Protein AF-A0A9W8J2D0-F1 (afdb_monomer_lite)

Structure (mmCIF, N/CA/C/O backbone):
data_AF-A0A9W8J2D0-F1
#
_entry.id   AF-A0A9W8J2D0-F1
#
loop_
_atom_site.group_PDB
_atom_site.id
_atom_site.type_symbol
_atom_site.label_atom_id
_atom_site.label_alt_id
_atom_site.label_comp_id
_atom_site.label_asym_id
_atom_site.label_entity_id
_atom_site.label_seq_id
_atom_site.pdbx_PDB_ins_code
_atom_site.Cartn_x
_atom_site.Ca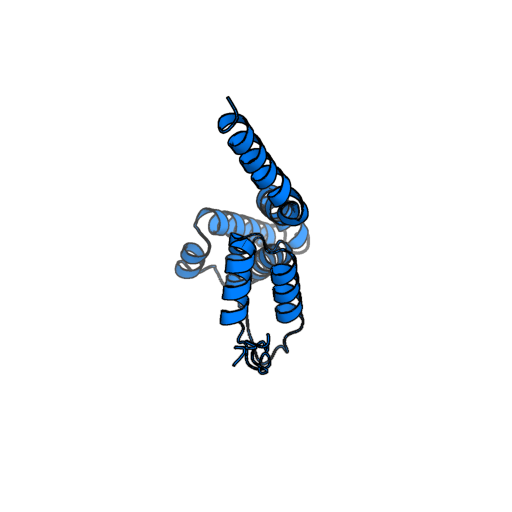rtn_y
_atom_site.Cartn_z
_atom_site.occupancy
_atom_site.B_iso_or_equiv
_atom_site.auth_seq_id
_atom_site.auth_comp_id
_atom_site.auth_asym_id
_atom_site.auth_atom_id
_atom_site.pdbx_PDB_model_num
ATOM 1 N N . MET A 1 1 ? 39.551 -13.201 -35.501 1.00 41.50 1 MET A N 1
ATOM 2 C CA . MET A 1 1 ? 39.475 -13.094 -34.030 1.00 41.50 1 MET A CA 1
ATOM 3 C C . MET A 1 1 ? 38.193 -12.332 -33.711 1.00 41.50 1 MET A C 1
ATOM 5 O O . MET A 1 1 ? 38.211 -11.116 -33.603 1.00 41.50 1 MET A O 1
ATOM 9 N N . ALA A 1 2 ? 37.057 -13.033 -33.763 1.00 45.03 2 ALA A N 1
ATOM 10 C CA . ALA A 1 2 ? 35.733 -12.438 -33.609 1.00 45.03 2 ALA A CA 1
ATOM 11 C C . ALA A 1 2 ? 35.355 -12.484 -32.129 1.00 45.03 2 ALA A C 1
ATOM 13 O O . ALA A 1 2 ? 35.305 -13.563 -31.543 1.00 45.03 2 ALA A O 1
ATOM 14 N N . LEU A 1 3 ? 35.126 -11.317 -31.532 1.00 49.41 3 LEU A N 1
ATOM 15 C CA . LEU A 1 3 ? 34.540 -11.195 -30.204 1.00 49.41 3 LEU A CA 1
ATOM 16 C C . LEU A 1 3 ? 33.066 -11.601 -30.300 1.00 49.41 3 LEU A C 1
ATOM 18 O O . LEU A 1 3 ? 32.180 -10.760 -30.425 1.00 49.41 3 LEU A O 1
ATOM 22 N N . THR A 1 4 ? 32.797 -12.903 -30.278 1.00 50.78 4 THR A N 1
ATOM 23 C CA . THR A 1 4 ? 31.467 -13.427 -29.974 1.00 50.78 4 THR A CA 1
ATOM 24 C C . THR A 1 4 ? 31.228 -13.202 -28.487 1.00 50.78 4 THR A C 1
ATOM 26 O O . THR A 1 4 ? 31.405 -14.107 -27.675 1.00 50.78 4 THR A O 1
ATOM 29 N N . TYR A 1 5 ? 30.865 -11.971 -28.124 1.00 52.72 5 TYR A N 1
ATOM 30 C CA . TYR A 1 5 ? 30.186 -11.678 -26.865 1.00 52.72 5 TYR A CA 1
ATOM 31 C C . TYR A 1 5 ? 28.814 -12.363 -26.946 1.00 52.72 5 TYR A C 1
ATOM 33 O O . TYR A 1 5 ? 27.790 -11.767 -27.281 1.00 52.72 5 TYR A O 1
ATOM 41 N N . LEU A 1 6 ? 28.819 -13.681 -26.760 1.00 46.78 6 LEU A N 1
ATOM 42 C CA . LEU A 1 6 ? 27.626 -14.468 -26.532 1.00 46.78 6 LEU A CA 1
ATOM 43 C C . LEU A 1 6 ? 27.011 -13.920 -25.250 1.00 46.78 6 LEU A C 1
ATOM 45 O O . LEU A 1 6 ? 27.570 -14.067 -24.171 1.00 46.78 6 LEU A O 1
ATOM 49 N N . ARG A 1 7 ? 25.945 -13.140 -25.426 1.00 53.19 7 ARG A N 1
ATOM 50 C CA . ARG A 1 7 ? 24.586 -13.310 -24.887 1.00 53.19 7 ARG A CA 1
ATOM 51 C C . ARG A 1 7 ? 24.358 -14.476 -23.898 1.00 53.19 7 ARG A C 1
ATOM 53 O O . ARG A 1 7 ? 23.325 -15.132 -23.960 1.00 53.19 7 ARG A O 1
ATOM 60 N N . GLU A 1 8 ? 25.273 -14.725 -22.979 1.00 45.38 8 GLU A N 1
ATOM 61 C CA . GLU A 1 8 ? 25.040 -15.543 -21.801 1.00 45.38 8 GLU A CA 1
ATOM 62 C C . GLU A 1 8 ? 24.775 -14.587 -20.654 1.00 45.38 8 GLU A C 1
ATOM 64 O O . GLU A 1 8 ? 25.653 -14.057 -19.977 1.00 45.38 8 GLU A O 1
ATOM 69 N N . ILE A 1 9 ? 23.488 -14.303 -20.528 1.00 54.50 9 ILE A N 1
ATOM 70 C CA . ILE A 1 9 ? 22.884 -13.814 -19.307 1.00 54.50 9 ILE A CA 1
ATOM 71 C C . ILE A 1 9 ? 23.392 -14.717 -18.155 1.00 54.50 9 ILE A C 1
ATOM 73 O O . ILE A 1 9 ? 23.279 -15.937 -18.288 1.00 54.50 9 ILE A O 1
ATOM 77 N N . PRO A 1 10 ? 23.974 -14.174 -17.067 1.00 50.66 10 PRO A N 1
ATOM 78 C CA . PRO A 1 10 ? 24.590 -14.980 -16.012 1.00 50.66 10 PRO A CA 1
ATOM 79 C C . PRO A 1 10 ? 23.643 -16.067 -15.461 1.00 50.66 10 PRO A C 1
ATOM 81 O O . PRO A 1 10 ? 22.481 -15.767 -15.183 1.00 50.66 10 PRO A O 1
ATOM 84 N N . PRO A 1 11 ? 24.111 -17.316 -15.261 1.00 50.59 11 PRO A N 1
ATOM 85 C CA . PRO A 1 11 ? 23.253 -18.485 -15.044 1.00 50.59 11 PRO A CA 1
ATOM 86 C C . PRO A 1 11 ? 22.743 -18.667 -13.602 1.00 50.59 11 PRO A C 1
ATOM 88 O O . PRO A 1 11 ? 22.319 -19.762 -13.250 1.00 50.59 11 PRO A O 1
ATOM 91 N N . HIS A 1 12 ? 22.736 -17.633 -12.758 1.00 50.06 12 HIS A N 1
ATOM 92 C CA . HIS A 1 12 ? 22.234 -17.751 -11.382 1.00 50.06 12 HIS A CA 1
ATOM 93 C C . HIS A 1 12 ? 21.240 -16.642 -11.032 1.00 50.06 12 HIS A C 1
ATOM 95 O O . HIS A 1 12 ? 21.552 -15.691 -10.323 1.00 50.06 12 HIS A O 1
ATOM 101 N N . TYR A 1 13 ? 20.011 -16.811 -11.523 1.00 52.44 13 TYR A N 1
ATOM 102 C CA . TYR A 1 13 ? 18.825 -16.070 -11.074 1.00 52.44 13 TYR A CA 1
ATOM 103 C C . TYR A 1 13 ? 18.225 -16.619 -9.771 1.00 52.44 13 TYR A C 1
ATOM 105 O O . TYR A 1 13 ? 17.349 -15.986 -9.187 1.00 52.44 13 TYR A O 1
ATOM 113 N N . ASP A 1 14 ? 18.698 -17.778 -9.309 1.00 52.88 14 ASP A N 1
ATOM 114 C CA . ASP A 1 14 ? 18.144 -18.497 -8.153 1.00 52.88 14 ASP A CA 1
ATOM 115 C C . ASP A 1 14 ? 18.426 -17.811 -6.807 1.00 52.88 14 ASP A C 1
ATOM 117 O O . ASP A 1 14 ? 17.871 -18.204 -5.784 1.00 52.88 14 ASP A O 1
ATOM 121 N N . SER A 1 15 ? 19.250 -16.761 -6.813 1.00 55.06 15 SER A N 1
ATOM 122 C CA . SER A 1 15 ? 19.655 -16.013 -5.620 1.00 55.06 15 SER A CA 1
ATOM 123 C C . SER A 1 15 ? 19.258 -14.538 -5.671 1.00 55.06 15 SER A C 1
ATOM 125 O O . SER A 1 15 ? 19.808 -13.757 -4.900 1.00 55.06 15 SER A O 1
ATOM 127 N N . ILE A 1 16 ? 18.355 -14.134 -6.576 1.00 63.25 16 ILE A N 1
ATOM 128 C CA . ILE A 1 16 ? 17.878 -12.747 -6.577 1.00 63.25 16 ILE A CA 1
ATOM 129 C C . ILE A 1 16 ? 16.942 -12.548 -5.383 1.00 63.25 16 ILE A C 1
ATOM 131 O O . ILE A 1 16 ? 15.853 -13.125 -5.337 1.00 63.25 16 ILE A O 1
ATOM 135 N N . HIS A 1 17 ? 17.375 -11.738 -4.418 1.00 70.75 17 HIS A N 1
ATOM 136 C CA . HIS A 1 17 ? 16.620 -11.435 -3.202 1.00 70.75 17 HIS A CA 1
ATOM 137 C C . HIS A 1 17 ? 15.488 -10.435 -3.500 1.00 70.75 17 HIS A C 1
ATOM 139 O O . HIS A 1 17 ? 15.544 -9.685 -4.475 1.00 70.75 17 HIS A O 1
ATOM 145 N N . LEU A 1 18 ? 14.469 -10.355 -2.637 1.00 74.12 18 LEU A N 1
ATOM 146 C CA . LEU A 1 18 ? 13.324 -9.437 -2.785 1.00 74.12 18 LEU A CA 1
ATOM 147 C C . LEU A 1 18 ? 13.726 -7.999 -3.126 1.00 74.12 18 LEU A C 1
ATOM 149 O O . LEU A 1 18 ? 13.123 -7.364 -3.981 1.00 74.12 18 LEU A O 1
ATOM 153 N N . ILE A 1 19 ? 14.769 -7.499 -2.461 1.00 78.00 19 ILE A N 1
ATOM 154 C CA . ILE A 1 19 ? 15.277 -6.133 -2.630 1.00 78.00 19 ILE A CA 1
ATOM 155 C C . ILE A 1 19 ? 15.730 -5.905 -4.076 1.00 78.00 19 ILE A C 1
ATOM 157 O O . ILE A 1 19 ? 15.457 -4.858 -4.657 1.00 78.00 19 ILE A O 1
ATOM 161 N N . GLU A 1 20 ? 16.383 -6.895 -4.676 1.00 83.56 20 GLU A N 1
ATOM 162 C CA . GLU A 1 20 ? 16.868 -6.815 -6.049 1.00 83.56 20 GLU A CA 1
ATOM 163 C C . GLU A 1 20 ? 15.705 -6.891 -7.043 1.00 83.56 20 GLU A C 1
ATOM 165 O O . GLU A 1 20 ? 15.679 -6.125 -8.006 1.00 83.56 20 GLU A O 1
ATOM 170 N N . TRP A 1 21 ? 14.692 -7.725 -6.781 1.00 85.88 21 TRP A N 1
ATOM 171 C CA . TRP A 1 21 ? 13.464 -7.737 -7.581 1.00 85.88 21 TRP A CA 1
ATOM 172 C C . TRP A 1 21 ? 12.680 -6.425 -7.487 1.00 85.88 21 TRP A C 1
ATOM 174 O O . TRP A 1 21 ? 12.183 -5.950 -8.509 1.00 85.88 21 TRP A O 1
ATOM 184 N N . ILE A 1 22 ? 12.631 -5.791 -6.311 1.00 84.81 22 ILE A N 1
ATOM 185 C CA . ILE A 1 22 ? 12.059 -4.449 -6.136 1.00 84.81 22 ILE A CA 1
ATOM 186 C C . ILE A 1 22 ? 12.853 -3.432 -6.963 1.00 84.81 22 ILE A C 1
ATOM 188 O O . ILE A 1 22 ? 12.259 -2.635 -7.688 1.00 84.81 22 ILE A O 1
ATOM 192 N N . SER A 1 23 ? 14.188 -3.464 -6.926 1.00 87.00 23 SER A N 1
ATOM 193 C CA . SER A 1 23 ? 15.024 -2.594 -7.765 1.00 87.00 23 SER A CA 1
ATOM 194 C C . SER A 1 23 ? 14.766 -2.807 -9.260 1.00 87.00 23 SER A C 1
ATOM 196 O O . SER A 1 23 ? 14.610 -1.830 -9.994 1.00 87.00 23 SER A O 1
ATOM 198 N N . ILE A 1 24 ? 14.666 -4.062 -9.711 1.00 87.19 24 ILE A N 1
ATOM 199 C CA . ILE A 1 24 ? 14.340 -4.407 -11.102 1.00 87.19 24 ILE A CA 1
ATOM 200 C C . ILE A 1 24 ? 12.960 -3.862 -11.474 1.00 87.19 24 ILE A C 1
ATOM 202 O O . ILE A 1 24 ? 12.817 -3.236 -12.523 1.00 87.19 24 ILE A O 1
ATOM 206 N N . LEU A 1 25 ? 11.956 -4.046 -10.615 1.00 87.00 25 LEU A N 1
ATOM 207 C CA . LEU A 1 25 ? 10.598 -3.565 -10.845 1.00 87.00 25 LEU A CA 1
ATOM 208 C C . LEU A 1 25 ? 10.537 -2.034 -10.916 1.00 87.00 25 LEU A C 1
ATOM 210 O O . LEU A 1 25 ? 9.882 -1.486 -11.806 1.00 87.00 25 LEU A O 1
ATOM 214 N N . ARG A 1 26 ? 11.254 -1.336 -10.031 1.00 85.81 26 ARG A N 1
ATOM 215 C CA . ARG A 1 26 ? 11.356 0.130 -10.035 1.00 85.81 26 ARG A CA 1
ATOM 216 C C . ARG A 1 26 ? 11.960 0.641 -11.336 1.00 85.81 26 ARG A C 1
ATOM 218 O O . ARG A 1 26 ? 11.396 1.532 -11.964 1.00 85.81 26 ARG A O 1
ATOM 225 N N . ILE A 1 27 ? 13.072 0.049 -11.775 1.00 87.06 27 ILE A N 1
ATOM 226 C CA . ILE A 1 27 ? 13.726 0.411 -13.039 1.00 87.06 27 ILE A CA 1
ATOM 227 C C . ILE A 1 27 ? 12.797 0.092 -14.217 1.00 87.06 27 ILE A C 1
ATOM 229 O O . ILE A 1 27 ? 12.576 0.948 -15.068 1.00 87.06 27 ILE A O 1
ATOM 233 N N . ALA A 1 28 ? 12.191 -1.094 -14.254 1.00 86.56 28 ALA A N 1
ATOM 234 C CA . ALA A 1 28 ? 11.266 -1.474 -15.318 1.00 86.56 28 ALA A CA 1
ATOM 235 C C . ALA A 1 28 ? 10.062 -0.523 -15.409 1.00 86.56 28 ALA A C 1
ATOM 237 O O . ALA A 1 28 ? 9.644 -0.180 -16.511 1.00 86.56 28 ALA A O 1
ATOM 238 N N . THR A 1 29 ? 9.548 -0.054 -14.271 1.00 84.44 29 THR A N 1
ATOM 239 C CA . THR A 1 29 ? 8.460 0.933 -14.214 1.00 84.44 29 THR A CA 1
ATOM 240 C C . THR A 1 29 ? 8.935 2.301 -14.708 1.00 84.44 29 THR A C 1
ATOM 242 O O . THR A 1 29 ? 8.290 2.892 -15.567 1.00 84.44 29 THR A O 1
ATOM 245 N N . MET A 1 30 ? 10.107 2.764 -14.262 1.00 79.44 30 MET A N 1
ATOM 246 C CA . MET A 1 30 ? 10.680 4.053 -14.668 1.00 79.44 30 MET A CA 1
ATOM 247 C C . MET A 1 30 ? 10.943 4.145 -16.179 1.00 79.44 30 MET A C 1
ATOM 249 O O . MET A 1 30 ? 10.729 5.195 -16.779 1.00 79.44 30 MET A O 1
ATOM 253 N N . TRP A 1 31 ? 11.400 3.053 -16.797 1.00 84.31 31 TRP A N 1
ATOM 254 C CA . TRP A 1 31 ? 11.715 3.003 -18.231 1.00 84.31 31 TRP A CA 1
ATOM 255 C C . TRP A 1 31 ? 10.575 2.448 -19.100 1.00 84.31 31 TRP A C 1
ATOM 257 O O . TRP A 1 31 ? 10.711 2.396 -20.320 1.00 84.31 31 TRP A O 1
ATOM 267 N N . GLY A 1 32 ? 9.456 2.022 -18.505 1.00 80.19 32 GLY A N 1
ATOM 268 C CA . GLY A 1 32 ? 8.313 1.465 -19.236 1.00 80.19 32 GLY A CA 1
ATOM 269 C C . GLY A 1 32 ? 8.538 0.064 -19.824 1.00 80.19 32 GLY A C 1
ATOM 270 O O . GLY A 1 32 ? 7.859 -0.322 -20.776 1.00 80.19 32 GLY A O 1
ATOM 271 N N . PHE A 1 33 ? 9.469 -0.727 -19.281 1.00 83.69 33 PHE A N 1
ATOM 272 C CA . PHE A 1 33 ? 9.736 -2.100 -19.726 1.00 83.69 33 PHE A CA 1
ATOM 273 C C . PHE A 1 33 ? 8.659 -3.075 -19.233 1.00 83.69 33 PHE A C 1
ATOM 275 O O . PHE A 1 33 ? 8.810 -3.741 -18.206 1.00 83.69 33 PHE A O 1
ATOM 282 N N . LYS A 1 34 ? 7.569 -3.181 -19.999 1.00 81.56 34 LYS A N 1
ATOM 283 C CA . LYS A 1 34 ? 6.378 -3.975 -19.650 1.00 81.56 34 LYS A CA 1
ATOM 284 C C . LYS A 1 34 ? 6.677 -5.460 -19.407 1.00 81.56 34 LYS A C 1
ATOM 286 O O . LYS A 1 34 ? 6.191 -6.013 -18.422 1.00 81.56 34 LYS A O 1
ATOM 291 N N . ASP A 1 35 ? 7.503 -6.086 -20.244 1.00 82.81 35 ASP A N 1
ATOM 292 C CA . ASP A 1 35 ? 7.820 -7.519 -20.124 1.00 82.81 35 ASP A CA 1
ATOM 293 C C . ASP A 1 35 ? 8.637 -7.824 -18.865 1.00 82.81 35 ASP A C 1
ATOM 295 O O . ASP A 1 35 ? 8.341 -8.770 -18.135 1.00 82.81 35 ASP A O 1
ATOM 299 N N . ILE A 1 36 ? 9.630 -6.979 -18.566 1.00 85.44 36 ILE A N 1
ATOM 300 C CA . ILE A 1 36 ? 10.469 -7.108 -17.366 1.00 85.44 36 ILE A CA 1
ATOM 301 C C . ILE A 1 36 ? 9.633 -6.845 -16.114 1.00 85.44 36 ILE A C 1
ATOM 303 O O . ILE A 1 36 ? 9.749 -7.574 -15.132 1.00 85.44 36 ILE A O 1
ATOM 307 N N . ARG A 1 37 ? 8.751 -5.841 -16.160 1.00 85.19 37 ARG A N 1
ATOM 308 C CA . ARG A 1 37 ? 7.813 -5.539 -15.077 1.00 85.19 37 ARG A CA 1
ATOM 309 C C . ARG A 1 37 ? 6.906 -6.730 -14.774 1.00 85.19 37 ARG A C 1
ATOM 311 O O . ARG A 1 37 ? 6.788 -7.118 -13.616 1.00 85.19 37 ARG A O 1
ATOM 318 N N . LYS A 1 38 ? 6.300 -7.328 -15.804 1.00 85.31 38 LYS A N 1
ATOM 319 C CA . LYS A 1 38 ? 5.446 -8.511 -15.652 1.00 85.31 38 LYS A CA 1
ATOM 320 C C . LYS A 1 38 ? 6.225 -9.690 -15.066 1.00 85.31 38 LYS A C 1
ATOM 322 O O . LYS A 1 38 ? 5.764 -10.293 -14.103 1.00 85.31 38 LYS A O 1
ATOM 327 N N . LEU A 1 39 ? 7.424 -9.955 -15.588 1.00 85.69 39 LEU A N 1
ATOM 328 C CA . LEU A 1 39 ? 8.300 -11.009 -15.076 1.00 85.69 39 LEU A CA 1
ATOM 329 C C . LEU A 1 39 ? 8.653 -10.792 -13.599 1.00 85.69 39 LEU A C 1
ATOM 331 O O . LEU A 1 39 ? 8.620 -11.739 -12.821 1.00 85.69 39 LEU A O 1
ATOM 335 N N . ALA A 1 40 ? 8.977 -9.560 -13.203 1.00 85.25 40 ALA A N 1
ATOM 336 C CA . ALA A 1 40 ? 9.325 -9.237 -11.824 1.00 85.25 40 ALA A CA 1
ATOM 337 C C . ALA A 1 40 ? 8.146 -9.484 -10.868 1.00 85.25 40 ALA A C 1
ATOM 339 O O . ALA A 1 40 ? 8.334 -10.112 -9.829 1.00 85.25 40 ALA A O 1
ATOM 340 N N . ILE A 1 41 ? 6.933 -9.056 -11.239 1.00 84.12 41 ILE A N 1
ATOM 341 C CA . ILE A 1 41 ? 5.716 -9.292 -10.444 1.00 84.12 41 ILE A CA 1
ATOM 342 C C . ILE A 1 41 ? 5.450 -10.795 -10.304 1.00 84.12 41 ILE A C 1
ATOM 344 O O . ILE A 1 41 ? 5.323 -11.284 -9.186 1.00 84.12 41 ILE A O 1
ATOM 348 N N . GLU A 1 42 ? 5.463 -11.546 -11.411 1.00 84.75 42 GLU A N 1
ATOM 349 C CA . GLU A 1 42 ? 5.242 -12.999 -11.389 1.00 84.75 42 GLU A CA 1
ATOM 350 C C . GLU A 1 42 ? 6.275 -13.727 -10.521 1.00 84.75 42 GLU A C 1
ATOM 352 O O . GLU A 1 42 ? 5.944 -14.675 -9.812 1.00 84.75 42 GLU A O 1
ATOM 357 N N . ARG A 1 43 ? 7.541 -13.303 -10.557 1.00 83.81 43 ARG A N 1
ATOM 358 C CA . ARG A 1 43 ? 8.602 -13.919 -9.750 1.00 83.81 43 ARG A CA 1
ATOM 359 C C . ARG A 1 43 ? 8.457 -13.609 -8.266 1.00 83.81 43 ARG A C 1
ATOM 361 O O . ARG A 1 43 ? 8.708 -14.501 -7.463 1.00 83.81 43 ARG A O 1
ATOM 368 N N . MET A 1 44 ? 8.037 -12.396 -7.916 1.00 79.69 44 MET A N 1
ATOM 369 C CA . MET A 1 44 ? 7.811 -12.002 -6.524 1.00 79.69 44 MET A CA 1
ATOM 370 C C . MET A 1 44 ? 6.567 -12.662 -5.925 1.00 79.69 44 MET A C 1
ATOM 372 O O . MET A 1 44 ? 6.618 -13.095 -4.781 1.00 79.69 44 MET A O 1
ATOM 376 N N . GLU A 1 45 ? 5.487 -12.818 -6.694 1.00 79.94 45 GLU A N 1
ATOM 377 C CA . GLU A 1 45 ? 4.267 -13.499 -6.228 1.00 79.94 45 GLU A CA 1
ATOM 378 C C . GLU A 1 45 ? 4.444 -15.016 -6.062 1.00 79.94 45 GLU A C 1
ATOM 380 O O . GLU A 1 45 ? 3.790 -15.622 -5.218 1.00 79.94 45 GLU A O 1
ATOM 385 N N . ASN A 1 46 ? 5.330 -15.640 -6.846 1.00 78.69 46 ASN A N 1
ATOM 386 C CA . ASN A 1 46 ? 5.607 -17.080 -6.779 1.00 78.69 46 ASN A CA 1
ATOM 387 C C . ASN A 1 46 ? 6.793 -17.441 -5.863 1.00 78.69 46 ASN A C 1
ATOM 389 O O . ASN A 1 46 ? 7.223 -18.598 -5.843 1.00 78.69 46 ASN A O 1
ATOM 393 N N . MET A 1 47 ? 7.371 -16.472 -5.149 1.00 72.38 47 MET A N 1
ATOM 394 C CA . MET A 1 47 ? 8.518 -16.725 -4.282 1.00 72.38 47 MET A CA 1
ATOM 395 C C . MET A 1 47 ? 8.063 -17.438 -2.992 1.00 72.38 47 MET A C 1
ATOM 397 O O . MET A 1 47 ? 7.049 -17.050 -2.420 1.00 72.38 47 MET A O 1
ATOM 401 N N . PRO A 1 48 ? 8.773 -18.477 -2.508 1.00 66.06 48 PRO A N 1
ATOM 402 C CA . PRO A 1 48 ? 8.364 -19.198 -1.304 1.00 66.06 48 PRO A CA 1
ATOM 403 C C . PRO A 1 48 ? 8.334 -18.287 -0.067 1.00 66.06 48 PRO A C 1
ATOM 405 O O . PRO A 1 48 ? 9.309 -17.576 0.193 1.00 66.06 48 PRO A O 1
ATOM 408 N N . ASP A 1 49 ? 7.275 -18.403 0.743 1.00 57.03 49 ASP A N 1
ATOM 409 C CA . ASP A 1 49 ? 6.981 -17.592 1.946 1.00 57.03 49 ASP A CA 1
ATOM 410 C C . ASP A 1 49 ? 8.115 -17.529 2.999 1.00 57.03 49 ASP A C 1
ATOM 412 O O . ASP A 1 49 ? 8.071 -16.725 3.928 1.00 57.03 49 ASP A O 1
ATOM 416 N N . GLY A 1 50 ? 9.144 -18.375 2.882 1.00 51.38 50 GLY A N 1
ATOM 417 C CA . GLY A 1 50 ? 10.289 -18.433 3.795 1.00 51.38 50 GLY A CA 1
ATOM 41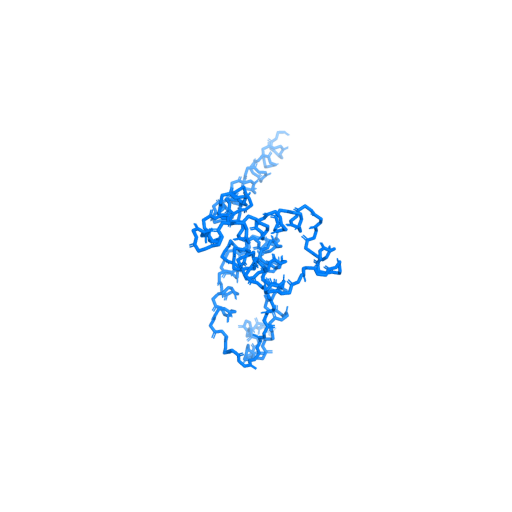8 C C . GLY A 1 50 ? 11.528 -17.643 3.362 1.00 51.38 50 GLY A C 1
ATOM 419 O O . GLY A 1 50 ? 12.441 -17.488 4.169 1.00 51.38 50 GLY A O 1
ATOM 420 N N . CYS A 1 51 ? 11.597 -17.157 2.118 1.00 52.22 51 CYS A N 1
ATOM 421 C CA . CYS A 1 51 ? 12.802 -16.497 1.601 1.00 52.22 51 CYS A CA 1
ATOM 422 C C . CYS A 1 51 ? 12.695 -14.973 1.558 1.00 52.22 51 CYS A C 1
ATOM 424 O O . CYS A 1 51 ? 13.729 -14.314 1.534 1.00 52.22 51 CYS A O 1
ATOM 426 N N . CYS A 1 52 ? 11.485 -14.409 1.546 1.00 56.59 52 CYS A N 1
ATOM 427 C CA . CYS A 1 52 ? 11.257 -12.982 1.335 1.00 56.59 52 CYS A CA 1
ATOM 428 C C . CYS A 1 52 ? 9.944 -12.545 2.002 1.00 56.59 52 CYS A C 1
ATOM 430 O O . CYS A 1 52 ? 8.863 -12.836 1.506 1.00 56.59 52 CYS A O 1
ATOM 432 N N . TYR A 1 53 ? 10.036 -11.840 3.132 1.00 66.88 53 TYR A N 1
ATOM 433 C CA . TYR A 1 53 ? 8.877 -11.298 3.844 1.00 66.88 53 TYR A CA 1
ATOM 434 C C . TYR A 1 53 ? 8.738 -9.800 3.545 1.00 66.88 53 TYR A C 1
ATOM 436 O O . TYR A 1 53 ? 9.562 -9.007 3.999 1.00 66.88 53 TYR A O 1
ATOM 444 N N . MET A 1 54 ? 7.709 -9.416 2.783 1.00 76.00 54 MET A N 1
ATOM 445 C CA . MET A 1 54 ? 7.267 -8.018 2.683 1.00 76.00 54 MET A CA 1
ATOM 446 C C . MET A 1 54 ? 6.277 -7.720 3.803 1.00 76.00 54 MET A C 1
ATOM 448 O O . MET A 1 54 ? 5.276 -8.420 3.963 1.00 76.00 54 MET A O 1
ATOM 452 N N . THR A 1 55 ? 6.526 -6.654 4.561 1.00 84.06 55 THR A N 1
ATOM 453 C CA . THR A 1 55 ? 5.548 -6.165 5.534 1.00 84.06 55 THR A CA 1
ATOM 454 C C . THR A 1 55 ? 4.366 -5.504 4.820 1.00 84.06 55 THR A C 1
ATOM 456 O O . THR A 1 55 ? 4.463 -5.074 3.669 1.00 84.06 55 THR A O 1
ATOM 459 N N . SER A 1 56 ? 3.234 -5.342 5.515 1.00 86.38 56 SER A N 1
ATOM 460 C CA . SER A 1 56 ? 2.082 -4.581 4.999 1.00 86.38 56 SER A CA 1
ATOM 461 C C . SER A 1 56 ? 2.453 -3.157 4.562 1.00 86.38 56 SER A C 1
ATOM 463 O O . SER A 1 56 ? 1.841 -2.615 3.645 1.00 86.38 56 SER A O 1
ATOM 465 N N . LEU A 1 57 ? 3.457 -2.558 5.216 1.00 86.69 57 LEU A N 1
ATOM 466 C CA . LEU A 1 57 ? 3.978 -1.240 4.870 1.00 86.69 57 LEU A CA 1
ATOM 467 C C . LEU A 1 57 ? 4.793 -1.281 3.573 1.00 86.69 57 LEU A C 1
ATOM 469 O O . LEU A 1 57 ? 4.602 -0.417 2.723 1.00 86.69 57 LEU A O 1
ATOM 473 N N . ASP A 1 58 ? 5.623 -2.306 3.383 1.00 86.62 58 ASP A N 1
ATOM 474 C CA . ASP A 1 58 ? 6.408 -2.471 2.154 1.00 86.62 58 ASP A CA 1
ATOM 475 C C . ASP A 1 58 ? 5.495 -2.680 0.941 1.00 86.62 58 ASP A C 1
ATOM 477 O O . ASP A 1 58 ? 5.723 -2.093 -0.113 1.00 86.62 58 ASP A O 1
ATOM 481 N N . TYR A 1 59 ? 4.412 -3.453 1.093 1.00 86.81 59 TYR A N 1
ATOM 482 C CA . TYR A 1 59 ? 3.396 -3.606 0.044 1.00 86.81 59 TYR A CA 1
ATOM 483 C C . TYR A 1 59 ? 2.723 -2.284 -0.320 1.00 86.81 59 TYR A C 1
ATOM 485 O O . TYR A 1 59 ? 2.497 -2.016 -1.500 1.00 86.81 59 TYR A O 1
ATOM 493 N N . LEU A 1 60 ? 2.424 -1.445 0.676 1.00 88.31 60 LEU A N 1
ATOM 494 C CA . LEU A 1 60 ? 1.838 -0.129 0.444 1.00 88.31 60 LEU A CA 1
ATOM 495 C C . LEU A 1 60 ? 2.817 0.786 -0.307 1.00 88.31 60 LEU A C 1
ATOM 497 O O . LEU A 1 60 ? 2.455 1.355 -1.336 1.00 88.31 60 LEU A O 1
ATOM 501 N N . ILE A 1 61 ? 4.051 0.902 0.193 1.00 88.31 61 ILE A N 1
ATOM 502 C CA . ILE A 1 61 ? 5.078 1.789 -0.365 1.00 88.31 61 ILE A CA 1
ATOM 503 C C . ILE A 1 61 ? 5.449 1.332 -1.776 1.00 88.31 61 ILE A C 1
ATOM 505 O O . ILE A 1 61 ? 5.280 2.088 -2.731 1.00 88.31 61 ILE A O 1
ATOM 509 N N . HIS A 1 62 ? 5.872 0.079 -1.946 1.00 87.00 62 HIS A N 1
ATOM 510 C CA . HIS A 1 62 ? 6.298 -0.420 -3.252 1.00 87.00 62 HIS A CA 1
ATOM 511 C C . HIS A 1 62 ? 5.135 -0.580 -4.228 1.00 87.00 62 HIS A C 1
ATOM 513 O O . HIS A 1 62 ? 5.324 -0.376 -5.425 1.00 87.00 62 HIS A O 1
ATOM 519 N N . GLY A 1 63 ? 3.925 -0.875 -3.746 1.00 85.00 63 GLY A N 1
ATOM 520 C CA . GLY A 1 63 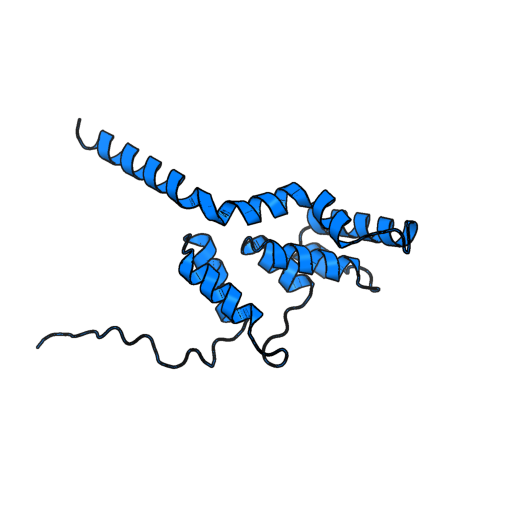? 2.721 -0.862 -4.573 1.00 85.00 63 GLY A CA 1
ATOM 521 C C . GLY A 1 63 ? 2.436 0.521 -5.161 1.00 85.00 63 GLY A C 1
ATOM 522 O O . GLY A 1 63 ? 2.107 0.62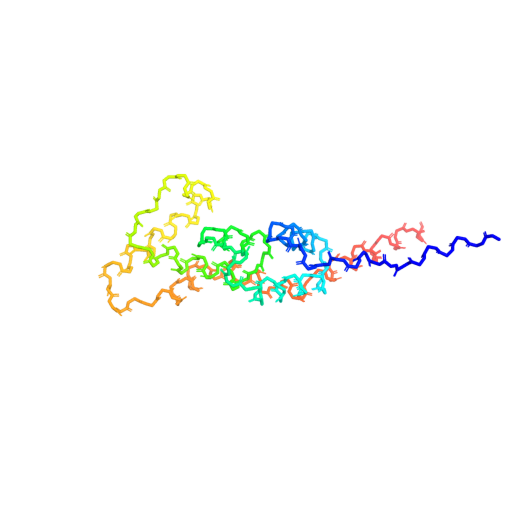0 -6.342 1.00 85.00 63 GLY A O 1
ATOM 523 N N . GLY A 1 64 ? 2.625 1.583 -4.373 1.00 84.88 64 GLY A N 1
ATOM 524 C CA . GLY A 1 64 ? 2.508 2.965 -4.839 1.00 84.88 64 GLY A CA 1
ATOM 525 C C . GLY A 1 64 ? 3.648 3.373 -5.777 1.00 84.88 64 GLY A C 1
ATOM 526 O O . GLY A 1 64 ? 3.404 3.882 -6.867 1.00 84.88 64 GLY A O 1
ATOM 527 N N . GLU A 1 65 ? 4.898 3.102 -5.398 1.00 85.25 65 GLU A N 1
ATOM 528 C CA . GLU A 1 65 ? 6.082 3.466 -6.191 1.00 85.25 65 GLU A CA 1
ATOM 529 C C . GLU A 1 65 ? 6.145 2.741 -7.542 1.00 85.25 65 GLU A C 1
ATOM 531 O O . GLU A 1 65 ? 6.479 3.342 -8.560 1.00 85.25 65 GLU A O 1
ATOM 536 N N . CYS A 1 66 ? 5.825 1.445 -7.560 1.00 83.50 66 CYS A N 1
ATOM 537 C CA . CYS A 1 66 ? 5.888 0.605 -8.759 1.00 83.50 66 CYS A CA 1
ATOM 538 C C . CYS A 1 66 ? 4.548 0.532 -9.513 1.00 83.50 66 CYS A C 1
ATOM 540 O O . CYS A 1 66 ? 4.406 -0.253 -10.462 1.00 83.50 66 CYS A O 1
ATOM 542 N N . GLN A 1 67 ? 3.552 1.311 -9.071 1.00 83.69 67 GLN A N 1
ATOM 543 C CA . GLN A 1 67 ? 2.204 1.354 -9.645 1.00 83.69 67 GLN A CA 1
ATOM 544 C C . GLN A 1 67 ? 1.568 -0.046 -9.752 1.00 83.69 67 GLN A C 1
ATOM 546 O O . GLN A 1 67 ? 0.903 -0.392 -10.730 1.00 83.69 67 GLN A O 1
ATOM 551 N N . VAL A 1 68 ? 1.807 -0.905 -8.756 1.00 86.75 68 VAL A N 1
ATOM 552 C CA . VAL A 1 68 ? 1.223 -2.251 -8.687 1.00 86.75 68 VAL A CA 1
ATOM 553 C C . VAL A 1 68 ? -0.052 -2.179 -7.857 1.00 86.75 68 VAL A C 1
ATOM 555 O O . VAL A 1 68 ? -0.028 -2.236 -6.627 1.00 86.75 68 VAL A O 1
ATOM 558 N N . ARG A 1 69 ? -1.183 -2.057 -8.560 1.00 88.06 69 ARG A N 1
ATOM 559 C CA . ARG A 1 69 ? -2.523 -1.880 -7.979 1.00 88.06 69 ARG A CA 1
ATOM 560 C C . ARG A 1 69 ? -2.833 -2.878 -6.859 1.00 88.06 69 ARG A C 1
ATOM 562 O O . ARG A 1 69 ? -3.287 -2.474 -5.790 1.00 88.06 69 ARG A O 1
ATOM 569 N N . GLU A 1 70 ? -2.597 -4.167 -7.099 1.00 87.44 70 GLU A N 1
ATOM 570 C CA . GLU A 1 70 ? -2.939 -5.218 -6.133 1.00 87.44 70 GLU A CA 1
ATOM 571 C C . GLU A 1 70 ? -2.076 -5.151 -4.871 1.00 87.44 70 GLU A C 1
ATOM 573 O O . GLU A 1 70 ? -2.588 -5.366 -3.776 1.00 87.44 70 GLU A O 1
ATOM 578 N N . TRP A 1 71 ? -0.805 -4.759 -4.989 1.00 89.75 71 TRP A N 1
ATOM 579 C CA . TRP A 1 71 ? 0.082 -4.583 -3.839 1.00 89.75 71 TRP A CA 1
ATOM 580 C C . TRP A 1 71 ? -0.310 -3.378 -3.001 1.00 89.75 71 TRP A C 1
ATOM 582 O O . TRP A 1 71 ? -0.431 -3.496 -1.784 1.00 89.75 71 TRP A O 1
ATOM 592 N N . PHE A 1 72 ? -0.588 -2.246 -3.652 1.00 89.50 72 PHE A N 1
ATOM 593 C CA . PHE A 1 72 ? -1.050 -1.046 -2.962 1.00 89.50 72 PHE A CA 1
ATOM 594 C C . PHE A 1 72 ? -2.341 -1.337 -2.189 1.00 89.50 72 PHE A C 1
ATOM 596 O O . PHE A 1 72 ? -2.434 -1.092 -0.986 1.00 89.50 72 PHE A O 1
ATOM 603 N N . LYS A 1 73 ? -3.313 -1.970 -2.859 1.00 91.31 73 LYS A N 1
ATOM 604 C CA . LYS A 1 73 ? -4.572 -2.398 -2.246 1.00 91.31 73 LYS A CA 1
ATOM 605 C C . LYS A 1 73 ? -4.344 -3.373 -1.090 1.00 91.31 73 LYS A C 1
ATOM 607 O O . LYS A 1 73 ? -4.965 -3.211 -0.039 1.00 91.31 73 LYS A O 1
ATOM 612 N N . HIS A 1 74 ? -3.476 -4.368 -1.267 1.00 90.69 74 HIS A N 1
ATOM 613 C CA . HIS A 1 74 ? -3.144 -5.338 -0.225 1.00 90.69 74 HIS A CA 1
ATOM 614 C C . HIS A 1 74 ? -2.542 -4.649 1.005 1.00 90.69 74 HIS A C 1
ATOM 616 O O . HIS A 1 74 ? -3.018 -4.873 2.117 1.00 90.69 74 HIS A O 1
ATOM 622 N N . GLY A 1 75 ? -1.575 -3.749 0.805 1.00 90.81 75 GLY A N 1
ATOM 623 C CA . GLY A 1 75 ? -0.962 -2.954 1.866 1.00 90.81 75 GLY A CA 1
ATOM 624 C C . GLY A 1 75 ? -1.983 -2.107 2.627 1.00 90.81 75 GLY A C 1
ATOM 625 O O . GLY A 1 75 ? -2.036 -2.171 3.855 1.00 90.81 75 GLY A O 1
ATOM 626 N N . CYS A 1 76 ? -2.865 -1.387 1.920 1.00 91.25 76 CYS A N 1
ATOM 627 C CA . CYS A 1 76 ? -3.941 -0.612 2.546 1.00 91.25 76 CYS A CA 1
ATOM 628 C C . CYS A 1 76 ? -4.860 -1.487 3.408 1.00 91.25 76 CYS A C 1
ATOM 630 O O . CYS A 1 76 ? -5.137 -1.146 4.558 1.00 91.25 76 CYS A O 1
ATOM 632 N N . VAL A 1 77 ? -5.343 -2.609 2.860 1.00 93.12 77 VAL A N 1
ATOM 633 C CA . VAL A 1 77 ? -6.253 -3.522 3.568 1.00 93.12 77 VAL A CA 1
ATOM 634 C C . VAL A 1 77 ? -5.575 -4.087 4.811 1.00 93.12 77 VAL A C 1
ATOM 636 O O . VAL A 1 77 ? -6.141 -3.993 5.898 1.00 93.12 77 VAL A O 1
ATOM 639 N N . ALA A 1 78 ? -4.350 -4.595 4.672 1.00 91.38 78 ALA A N 1
ATOM 640 C CA . ALA A 1 78 ? -3.605 -5.174 5.778 1.00 91.38 78 ALA A CA 1
ATOM 641 C C . ALA A 1 78 ? -3.338 -4.138 6.883 1.00 91.38 78 ALA A C 1
ATOM 643 O O . ALA A 1 78 ? -3.570 -4.424 8.055 1.00 91.38 78 ALA A O 1
ATOM 644 N N . ILE A 1 79 ? -2.950 -2.906 6.526 1.00 91.00 79 ILE A N 1
ATOM 645 C CA . ILE A 1 79 ? -2.739 -1.825 7.501 1.00 91.00 79 ILE A CA 1
ATOM 646 C C . ILE A 1 79 ? -4.037 -1.432 8.192 1.00 91.00 79 ILE A C 1
ATOM 648 O O . ILE A 1 79 ? -4.011 -1.176 9.390 1.00 91.00 79 ILE A O 1
ATOM 652 N N . ILE A 1 80 ? -5.173 -1.375 7.494 1.00 91.00 80 ILE A N 1
ATOM 653 C CA . ILE A 1 80 ? -6.458 -1.101 8.149 1.00 91.00 80 ILE A CA 1
ATOM 654 C C . ILE A 1 80 ? -6.813 -2.238 9.101 1.00 91.00 80 ILE A C 1
ATOM 656 O O . ILE A 1 80 ? -7.358 -1.973 10.168 1.00 91.00 80 ILE A O 1
ATOM 660 N N . GLU A 1 81 ? -6.489 -3.478 8.740 1.00 90.00 81 GLU A N 1
ATOM 661 C CA . GLU A 1 81 ? -6.855 -4.663 9.503 1.00 90.00 81 GLU A CA 1
ATOM 662 C C . GLU A 1 81 ? -6.062 -4.849 10.801 1.00 90.00 81 GLU A C 1
ATOM 664 O O . GLU A 1 81 ? -6.641 -5.357 11.762 1.00 90.00 81 GLU A O 1
ATOM 669 N N . LEU A 1 82 ? -4.826 -4.335 10.884 1.00 87.44 82 LEU A N 1
ATOM 670 C CA . LEU A 1 82 ? -3.993 -4.389 12.094 1.00 87.44 82 LEU A CA 1
ATOM 671 C C . LEU A 1 82 ? -4.752 -3.931 13.352 1.00 87.44 82 LEU A C 1
ATOM 673 O O . LEU A 1 82 ? -5.478 -2.932 13.333 1.00 87.44 82 LEU A O 1
ATOM 677 N N . GLU A 1 83 ? -4.554 -4.620 14.472 1.00 82.00 83 GLU A N 1
ATOM 678 C CA . GLU A 1 83 ? -5.082 -4.178 15.770 1.00 82.00 83 GLU A CA 1
ATOM 679 C C . GLU A 1 83 ? -4.264 -3.012 16.337 1.00 82.00 83 GLU A C 1
ATOM 681 O O . GLU A 1 83 ? -4.821 -2.083 16.921 1.00 82.00 83 GLU A O 1
ATOM 686 N N . GLU A 1 84 ? -2.957 -3.003 16.078 1.00 84.12 84 GLU A N 1
ATOM 687 C CA . GLU A 1 84 ? -2.046 -1.974 16.570 1.00 84.12 84 GLU A CA 1
ATOM 688 C C . GLU A 1 84 ? -2.313 -0.596 15.930 1.00 84.12 84 GLU A C 1
ATOM 690 O O . GLU A 1 84 ? -2.666 -0.505 14.744 1.00 84.12 84 GLU A O 1
ATOM 695 N N . PRO A 1 85 ? -2.157 0.505 16.688 1.00 82.12 85 PRO A N 1
ATOM 696 C CA . PRO A 1 85 ? -2.158 1.853 16.132 1.00 82.12 85 PRO A CA 1
ATOM 697 C C . PRO A 1 85 ? -1.046 2.048 15.095 1.00 82.12 85 PRO A C 1
ATOM 699 O O . PRO A 1 85 ? 0.016 1.431 15.168 1.00 82.12 85 PRO A O 1
ATOM 702 N N . ILE A 1 86 ? -1.280 2.943 14.133 1.00 85.25 86 ILE A N 1
ATOM 703 C CA . ILE A 1 86 ? -0.234 3.359 13.196 1.00 85.25 86 ILE A CA 1
ATOM 704 C C . ILE A 1 86 ? 0.739 4.254 13.966 1.00 85.25 86 ILE A C 1
ATOM 706 O O . ILE A 1 86 ? 0.365 5.337 14.413 1.00 85.25 86 ILE A O 1
ATOM 710 N N . ASP A 1 87 ? 1.971 3.782 14.131 1.00 86.88 87 ASP A N 1
ATOM 711 C CA . ASP A 1 87 ? 3.053 4.577 14.708 1.00 86.88 87 ASP A CA 1
ATOM 712 C C . ASP A 1 87 ? 3.440 5.753 13.794 1.00 86.88 87 ASP A C 1
ATOM 714 O O . ASP A 1 87 ? 3.303 5.679 12.567 1.00 86.88 87 ASP A O 1
ATOM 718 N N . VAL A 1 88 ? 3.970 6.822 14.394 1.00 86.75 88 VAL A N 1
ATOM 719 C CA . VAL A 1 88 ? 4.388 8.036 13.682 1.00 86.75 88 VAL A CA 1
ATOM 720 C C . VAL A 1 88 ? 5.413 7.716 12.592 1.00 86.75 88 VAL A C 1
ATOM 722 O O . VAL A 1 88 ? 5.251 8.185 11.470 1.00 86.75 88 VAL A O 1
ATOM 725 N N . GLY A 1 89 ? 6.394 6.844 12.849 1.00 86.38 89 GLY A N 1
ATOM 726 C CA . GLY A 1 89 ? 7.404 6.489 11.845 1.00 86.38 89 GLY A CA 1
ATOM 727 C C . GLY A 1 89 ? 6.812 5.761 10.631 1.00 86.38 89 GLY A C 1
ATOM 728 O O . GLY A 1 89 ? 7.232 5.977 9.490 1.00 86.38 89 GLY A O 1
ATOM 729 N N . ARG A 1 90 ? 5.773 4.939 10.844 1.00 83.69 90 ARG A N 1
ATOM 730 C CA . ARG A 1 90 ? 5.025 4.309 9.742 1.00 83.69 90 ARG A CA 1
ATOM 731 C C . ARG A 1 90 ? 4.214 5.342 8.963 1.00 83.69 90 ARG A C 1
ATOM 733 O O . ARG A 1 90 ? 4.191 5.279 7.736 1.00 83.69 90 ARG A O 1
ATOM 740 N N . ALA A 1 91 ? 3.562 6.271 9.662 1.00 86.19 91 ALA A N 1
ATOM 741 C CA . ALA A 1 91 ? 2.788 7.346 9.043 1.00 86.19 91 ALA A CA 1
ATOM 742 C C . ALA A 1 91 ? 3.669 8.266 8.181 1.00 86.19 91 ALA A C 1
ATOM 744 O O . ALA A 1 91 ? 3.274 8.630 7.075 1.00 86.19 91 ALA A O 1
ATOM 745 N N . GLU A 1 92 ? 4.878 8.587 8.646 1.00 88.88 92 GLU A N 1
ATOM 746 C CA . GLU A 1 92 ? 5.864 9.356 7.880 1.00 88.88 92 GLU A CA 1
ATOM 747 C C . GLU A 1 92 ? 6.320 8.603 6.625 1.00 88.88 92 GLU A C 1
ATOM 749 O O . GLU A 1 92 ? 6.356 9.183 5.542 1.00 88.88 92 GLU A O 1
ATOM 754 N N . SER A 1 93 ? 6.583 7.298 6.744 1.00 84.56 93 SER A N 1
ATOM 755 C CA . SER A 1 93 ? 7.069 6.464 5.634 1.00 84.56 93 SER A CA 1
ATOM 756 C C . SER A 1 93 ? 6.057 6.306 4.493 1.00 84.56 93 SER A C 1
ATOM 758 O O . SER A 1 93 ? 6.448 6.257 3.331 1.00 84.56 93 SER A O 1
ATOM 760 N N . MET A 1 94 ? 4.756 6.233 4.796 1.00 86.94 94 MET A N 1
ATOM 761 C CA . MET A 1 94 ? 3.704 6.127 3.771 1.00 86.94 94 MET A CA 1
ATOM 762 C C . MET A 1 94 ? 3.226 7.483 3.229 1.00 86.94 94 MET A C 1
ATOM 764 O O . MET A 1 94 ? 2.447 7.525 2.280 1.00 86.94 94 MET A O 1
ATOM 768 N N . GLY A 1 95 ? 3.666 8.589 3.832 1.00 89.38 95 GLY A N 1
ATOM 769 C CA . GLY A 1 95 ? 3.174 9.929 3.541 1.00 89.38 95 GLY A CA 1
ATOM 770 C C . GLY A 1 95 ? 1.905 10.287 4.321 1.00 89.38 95 GLY A C 1
ATOM 771 O O . GLY A 1 95 ? 0.978 9.488 4.482 1.00 89.38 95 GLY A O 1
ATOM 772 N N . LEU A 1 96 ? 1.852 11.542 4.778 1.00 88.81 96 LEU A N 1
ATOM 773 C CA . LEU A 1 96 ? 0.809 12.041 5.679 1.00 88.81 96 LEU A CA 1
ATOM 774 C C . LEU A 1 96 ? -0.607 11.878 5.109 1.00 88.81 96 LEU A C 1
ATOM 776 O O . LEU A 1 96 ? -1.525 11.512 5.836 1.00 88.81 96 LEU A O 1
ATOM 780 N N . GLU A 1 97 ? -0.791 12.127 3.813 1.00 90.50 97 GLU A N 1
ATOM 781 C CA . GLU A 1 97 ? -2.105 12.028 3.172 1.00 90.50 97 GLU A CA 1
ATOM 782 C C . GLU A 1 97 ? -2.656 10.595 3.197 1.00 90.50 97 GLU A C 1
ATOM 784 O O . GLU A 1 97 ? -3.805 10.375 3.592 1.00 90.50 97 GLU A O 1
ATOM 789 N N . ILE A 1 98 ? -1.826 9.612 2.835 1.00 91.69 98 ILE A N 1
ATOM 790 C CA . ILE A 1 98 ? -2.203 8.195 2.860 1.00 91.69 98 ILE A CA 1
ATOM 791 C C . ILE A 1 98 ? -2.460 7.758 4.304 1.00 91.69 98 ILE A C 1
ATOM 793 O O . ILE A 1 98 ? -3.483 7.127 4.575 1.00 91.69 98 ILE A O 1
ATOM 797 N N . ALA A 1 99 ? -1.598 8.156 5.245 1.00 91.94 99 ALA A N 1
ATOM 798 C CA . ALA A 1 99 ? -1.761 7.840 6.661 1.00 91.94 99 ALA A CA 1
ATOM 799 C C . ALA A 1 99 ? -3.097 8.352 7.223 1.00 91.94 99 ALA A C 1
ATOM 801 O O . ALA A 1 99 ? -3.838 7.588 7.842 1.00 91.94 99 ALA A O 1
ATOM 802 N N . VAL A 1 100 ? -3.454 9.615 6.960 1.00 93.19 100 VAL A N 1
ATOM 803 C CA . VAL A 1 100 ? -4.720 10.212 7.419 1.00 93.19 100 VAL A CA 1
ATOM 804 C C . VAL A 1 100 ? -5.927 9.469 6.841 1.00 93.19 100 VAL A C 1
ATOM 806 O O . VAL A 1 100 ? -6.874 9.165 7.570 1.00 93.19 100 VAL A O 1
ATOM 809 N N . ARG A 1 101 ? -5.895 9.124 5.549 1.00 94.00 101 ARG A N 1
ATOM 810 C CA . ARG A 1 101 ? -6.981 8.378 4.891 1.00 94.00 101 ARG A CA 1
ATOM 811 C C . ARG A 1 101 ? -7.119 6.963 5.451 1.00 94.00 101 ARG A C 1
ATOM 813 O O . ARG A 1 101 ? -8.237 6.522 5.718 1.00 94.00 101 ARG A O 1
ATOM 820 N N . LEU A 1 102 ? -6.011 6.271 5.718 1.00 93.12 102 LEU A N 1
ATOM 821 C CA . LEU A 1 102 ? -6.034 4.956 6.366 1.00 93.12 102 LEU A CA 1
ATOM 822 C C . LEU A 1 102 ? -6.553 5.035 7.809 1.00 93.12 102 LEU A C 1
ATOM 824 O O . LEU A 1 102 ? -7.362 4.193 8.201 1.00 93.12 102 LEU A O 1
ATOM 828 N N . CYS A 1 103 ? -6.169 6.056 8.581 1.00 91.56 103 CYS A N 1
ATOM 829 C CA . CYS A 1 103 ? -6.712 6.296 9.922 1.00 91.56 103 CYS A CA 1
ATOM 830 C C . CYS A 1 103 ? -8.231 6.505 9.891 1.00 91.56 103 CYS A C 1
ATOM 832 O O . CYS A 1 103 ? -8.953 5.839 10.631 1.00 91.56 103 CYS A O 1
ATOM 834 N N . LYS A 1 104 ? -8.733 7.338 8.972 1.00 93.56 104 LYS A N 1
ATOM 835 C CA . LYS A 1 104 ? -10.174 7.548 8.757 1.00 93.56 104 LYS A CA 1
ATOM 836 C C . LYS A 1 104 ? -10.908 6.232 8.462 1.00 93.56 104 LYS A C 1
ATOM 838 O O . LYS A 1 104 ? -11.951 5.960 9.055 1.00 93.56 104 LYS A O 1
ATOM 843 N N . LEU A 1 105 ? -10.362 5.387 7.582 1.00 93.44 105 LEU A N 1
ATOM 844 C CA . LEU A 1 105 ? -10.950 4.077 7.269 1.00 93.44 105 LEU A CA 1
ATOM 845 C C . LEU A 1 105 ? -10.909 3.114 8.467 1.00 93.44 105 LEU A C 1
ATOM 847 O O . LEU A 1 105 ? -11.862 2.365 8.689 1.00 93.44 105 LEU A O 1
ATOM 851 N N . ARG A 1 106 ? -9.844 3.150 9.277 1.00 91.75 106 ARG A N 1
ATOM 852 C CA . ARG A 1 106 ? -9.750 2.373 10.525 1.00 91.75 106 ARG A CA 1
ATOM 853 C C . ARG A 1 106 ? -10.802 2.803 11.541 1.00 91.75 106 ARG A C 1
ATOM 855 O O . ARG A 1 106 ? -11.458 1.940 12.120 1.00 91.75 106 ARG A O 1
ATOM 862 N N . GLU A 1 107 ? -10.993 4.102 11.743 1.00 91.94 107 GLU A N 1
ATOM 863 C CA . GLU A 1 107 ? -12.038 4.630 12.626 1.00 91.94 107 GLU A CA 1
ATOM 864 C C . GLU A 1 107 ? -13.430 4.215 12.150 1.00 91.94 107 GLU A C 1
ATOM 866 O O . GLU A 1 107 ? -14.270 3.775 12.938 1.00 91.94 107 GLU A O 1
ATOM 871 N N . GLU A 1 108 ? -13.672 4.288 10.841 1.00 91.75 108 GLU A N 1
ATOM 872 C CA . GLU A 1 108 ? -14.934 3.861 10.256 1.00 91.75 108 GLU A CA 1
ATOM 873 C C . GLU A 1 108 ? -15.191 2.364 10.455 1.00 91.75 108 GLU A C 1
ATOM 875 O O . GLU A 1 108 ? -16.303 1.985 10.841 1.00 91.75 108 GLU A O 1
ATOM 880 N N . ARG A 1 109 ? -14.164 1.526 10.269 1.00 92.50 109 ARG A N 1
ATOM 881 C CA . ARG A 1 109 ? -14.207 0.095 10.586 1.00 92.50 109 ARG A CA 1
ATOM 882 C C . ARG A 1 109 ? -14.576 -0.139 12.045 1.00 92.50 109 ARG A C 1
ATOM 884 O O . ARG A 1 109 ? -15.498 -0.904 12.317 1.00 92.50 109 ARG A O 1
ATOM 891 N N . LEU A 1 110 ? -13.892 0.523 12.977 1.00 89.38 110 LEU A N 1
ATOM 892 C CA . LEU A 1 110 ? -14.141 0.366 14.413 1.00 89.38 110 LEU A CA 1
ATOM 893 C C . LEU A 1 110 ? -15.560 0.813 14.795 1.00 89.38 110 LEU A C 1
ATOM 895 O O . LEU A 1 110 ? -16.220 0.151 15.592 1.00 89.38 110 LEU A O 1
ATOM 899 N N . ARG A 1 111 ? -16.071 1.882 14.172 1.00 90.62 111 ARG A N 1
ATOM 900 C CA . ARG A 1 111 ? -17.428 2.401 14.405 1.00 90.62 111 ARG A CA 1
ATOM 901 C C . ARG A 1 111 ? -18.528 1.506 13.829 1.00 90.62 111 ARG A C 1
ATOM 903 O O . ARG A 1 111 ? -19.595 1.387 14.425 1.00 90.62 111 ARG A O 1
ATOM 910 N N . ARG A 1 112 ? -18.311 0.924 12.646 1.00 89.75 112 ARG A N 1
ATOM 911 C CA . ARG A 1 112 ? -19.308 0.117 11.911 1.00 89.75 112 ARG A CA 1
ATOM 912 C C . ARG A 1 112 ? -19.216 -1.386 12.206 1.00 89.75 112 ARG A C 1
ATOM 914 O O . ARG A 1 112 ? -20.147 -2.134 11.884 1.00 89.75 112 ARG A O 1
ATOM 921 N N . GLY A 1 113 ? -18.116 -1.838 12.805 1.00 85.19 113 GLY A N 1
ATOM 922 C CA . GLY A 1 113 ? -17.866 -3.231 13.163 1.00 85.19 113 GLY A CA 1
ATOM 923 C C . GLY A 1 113 ? -17.989 -4.174 11.963 1.00 85.19 113 GLY A C 1
ATOM 924 O O . GLY A 1 113 ? -17.457 -3.916 10.888 1.00 85.19 113 GLY A O 1
ATOM 925 N N . ARG A 1 114 ? -18.754 -5.261 12.131 1.00 79.88 114 ARG A N 1
ATOM 926 C CA . ARG A 1 114 ? -18.916 -6.342 11.135 1.00 79.88 114 ARG A CA 1
ATOM 927 C C . ARG A 1 114 ? -19.557 -5.923 9.805 1.00 79.88 114 ARG A C 1
ATOM 929 O O . ARG A 1 114 ? -19.504 -6.690 8.853 1.00 79.88 114 ARG A O 1
ATOM 936 N N . SER A 1 115 ? -20.175 -4.743 9.733 1.00 84.88 115 SER A N 1
ATOM 937 C CA . SER A 1 115 ? -20.773 -4.229 8.491 1.00 84.88 115 SER A CA 1
ATOM 938 C C . SER A 1 115 ? -19.766 -3.522 7.575 1.00 84.88 115 SER A C 1
ATOM 940 O O . SER A 1 115 ? -20.098 -3.182 6.440 1.00 84.88 115 SER A O 1
ATOM 942 N N . PHE A 1 116 ? -18.538 -3.288 8.049 1.00 88.00 116 PHE A N 1
ATOM 943 C CA . PHE A 1 116 ? -17.499 -2.629 7.271 1.00 88.00 116 PHE A CA 1
ATOM 944 C C . PHE A 1 116 ? -16.747 -3.628 6.390 1.00 88.00 116 PHE A C 1
ATOM 946 O O . PHE A 1 116 ? -16.108 -4.552 6.887 1.00 88.00 116 PHE A O 1
ATOM 953 N N . CYS A 1 117 ? -16.784 -3.414 5.076 1.00 90.69 117 CYS A N 1
ATOM 954 C CA . CYS A 1 117 ? -15.950 -4.146 4.132 1.00 90.69 117 CYS A CA 1
ATOM 955 C C . CYS A 1 117 ? -14.696 -3.323 3.809 1.00 90.69 117 CYS A C 1
ATOM 957 O O . CYS A 1 117 ? -14.765 -2.340 3.065 1.00 90.69 117 CYS A O 1
ATOM 959 N N . THR A 1 118 ? -13.545 -3.747 4.342 1.00 89.88 118 THR A N 1
ATOM 960 C CA . THR A 1 118 ? -12.253 -3.070 4.141 1.00 89.88 118 THR A CA 1
ATOM 961 C C . THR A 1 118 ? -11.908 -2.934 2.663 1.00 89.88 118 THR A C 1
ATOM 963 O O . THR A 1 118 ? -11.524 -1.859 2.212 1.00 89.88 118 THR A O 1
ATOM 966 N N . LYS A 1 119 ? -12.105 -4.003 1.881 1.00 90.00 119 LYS A N 1
ATOM 967 C CA . LYS A 1 119 ? -11.746 -4.036 0.457 1.00 90.00 119 LYS A CA 1
ATOM 968 C C . LYS A 1 119 ? -12.493 -2.972 -0.348 1.00 90.00 119 LYS A C 1
ATOM 970 O O . LYS A 1 119 ? -11.855 -2.199 -1.053 1.00 90.00 119 LYS A O 1
ATOM 975 N N . SER A 1 120 ? -13.817 -2.889 -0.199 1.00 89.69 120 SER A N 1
ATOM 976 C CA . SER A 1 120 ? -14.620 -1.891 -0.919 1.00 89.69 120 SER A CA 1
ATOM 977 C C . SER A 1 120 ? -14.360 -0.467 -0.431 1.00 89.69 120 SER A C 1
ATOM 979 O O . SER A 1 120 ? -14.456 0.475 -1.210 1.00 89.69 120 SER A O 1
ATOM 981 N N . ALA A 1 121 ? -14.038 -0.296 0.855 1.00 91.31 121 ALA A N 1
ATOM 982 C CA . ALA A 1 121 ? -13.736 1.017 1.411 1.00 91.31 121 ALA A CA 1
ATOM 983 C C . ALA A 1 121 ? -12.397 1.560 0.881 1.00 91.31 121 ALA A C 1
ATOM 985 O O . ALA A 1 121 ? -12.327 2.721 0.487 1.00 91.31 121 ALA A O 1
ATOM 986 N N . VAL A 1 122 ? -11.371 0.705 0.784 1.00 91.94 122 VAL A N 1
ATOM 987 C CA . VAL A 1 122 ? -10.087 1.041 0.143 1.00 91.94 122 VAL A CA 1
ATOM 988 C C . VAL A 1 122 ? -10.283 1.372 -1.335 1.00 91.94 122 VAL A C 1
ATOM 990 O O . VAL A 1 122 ? -9.769 2.383 -1.797 1.00 91.94 122 VAL A O 1
ATOM 993 N N . GLU A 1 123 ? -11.055 0.568 -2.071 1.00 90.75 123 GLU A N 1
ATOM 994 C CA . GLU A 1 123 ? -11.346 0.835 -3.488 1.00 90.75 123 GLU A CA 1
ATOM 995 C C . GLU A 1 123 ? -12.089 2.155 -3.709 1.00 90.75 123 GLU A C 1
ATOM 997 O O . GLU A 1 123 ? -11.846 2.834 -4.703 1.00 90.75 123 GLU A O 1
ATOM 1002 N N . GLY A 1 124 ? -12.990 2.519 -2.794 1.00 89.69 124 GLY A N 1
ATOM 1003 C CA . GLY A 1 124 ? -13.713 3.784 -2.850 1.00 89.69 124 GLY A CA 1
ATOM 1004 C C . GLY A 1 124 ? -12.832 4.986 -2.516 1.00 89.69 124 GLY A C 1
ATOM 1005 O O . GLY A 1 124 ? -12.846 5.971 -3.251 1.00 89.69 124 GLY A O 1
ATOM 1006 N N . GLU A 1 125 ? -12.064 4.909 -1.427 1.00 91.50 125 GLU A N 1
ATOM 1007 C CA . GLU A 1 125 ? -11.228 6.019 -0.965 1.00 91.50 125 GLU A CA 1
ATOM 1008 C C . GLU A 1 125 ? -10.031 6.245 -1.897 1.00 91.50 125 GLU A C 1
ATOM 1010 O O . GLU A 1 125 ? -9.758 7.393 -2.225 1.00 91.50 125 GLU A O 1
ATOM 1015 N N . PHE A 1 126 ? -9.353 5.186 -2.360 1.00 91.25 126 PHE A N 1
ATOM 1016 C CA . PHE A 1 126 ? -8.142 5.249 -3.198 1.00 91.25 126 PHE A CA 1
ATOM 1017 C C . PHE A 1 126 ? -8.405 4.998 -4.687 1.00 91.25 126 PHE A C 1
ATOM 1019 O O . PHE A 1 126 ? -7.549 4.493 -5.416 1.00 91.25 126 PHE A O 1
ATOM 1026 N N . LYS A 1 127 ? -9.616 5.309 -5.157 1.00 89.19 127 LYS A N 1
ATOM 1027 C CA . LYS A 1 127 ? -10.024 5.026 -6.536 1.00 89.19 127 LYS A CA 1
ATOM 1028 C C . LYS A 1 127 ? -9.061 5.627 -7.563 1.00 89.19 127 LYS A C 1
ATOM 1030 O O . LYS A 1 127 ? -8.666 4.941 -8.497 1.00 89.19 127 LYS A O 1
ATOM 1035 N N . THR A 1 128 ? -8.670 6.887 -7.382 1.00 85.69 128 THR A N 1
ATOM 1036 C CA . THR A 1 128 ? -7.795 7.602 -8.321 1.00 85.69 128 THR A CA 1
ATOM 1037 C C . THR A 1 128 ? -6.431 6.926 -8.438 1.00 85.69 128 THR A C 1
ATOM 1039 O O . THR A 1 128 ? -5.960 6.676 -9.542 1.00 85.69 128 THR A O 1
ATOM 1042 N N . GLU A 1 129 ? -5.815 6.582 -7.311 1.00 86.12 129 GLU A N 1
ATOM 1043 C CA . GLU A 1 129 ? -4.503 5.938 -7.242 1.00 86.12 129 GLU A CA 1
ATOM 1044 C C . GLU A 1 129 ? -4.546 4.531 -7.843 1.00 86.12 129 GLU A C 1
ATOM 1046 O O . GLU A 1 129 ? -3.671 4.143 -8.617 1.00 86.12 129 GLU A O 1
ATOM 1051 N N . LEU A 1 130 ? -5.613 3.787 -7.548 1.00 83.50 130 LEU A N 1
ATOM 1052 C CA . LEU A 1 130 ? -5.839 2.451 -8.090 1.00 83.50 130 LEU A CA 1
ATOM 1053 C C . LEU A 1 130 ? -6.167 2.463 -9.593 1.00 83.50 130 LEU A C 1
ATOM 1055 O O . LEU A 1 130 ? -5.902 1.470 -10.277 1.00 83.50 130 LEU A O 1
ATOM 1059 N N . ASP A 1 131 ? -6.754 3.547 -10.104 1.00 82.25 131 ASP A N 1
ATOM 1060 C CA . ASP A 1 131 ? -7.029 3.741 -11.529 1.00 82.25 131 ASP A CA 1
ATOM 1061 C C . ASP A 1 131 ? -5.755 4.140 -12.290 1.00 82.25 131 ASP A C 1
ATOM 1063 O O . ASP A 1 131 ? -5.532 3.637 -13.391 1.00 82.25 131 ASP A O 1
ATOM 1067 N N . ILE A 1 132 ? -4.884 4.980 -11.712 1.00 79.75 132 ILE A N 1
ATOM 1068 C CA . ILE A 1 132 ? -3.567 5.312 -12.293 1.00 79.75 132 ILE A CA 1
ATOM 1069 C C . ILE A 1 132 ? -2.716 4.042 -12.406 1.00 79.75 132 ILE A C 1
ATOM 1071 O O . ILE A 1 132 ? -2.253 3.712 -13.498 1.00 79.75 132 ILE A O 1
ATOM 1075 N N . ALA A 1 133 ? -2.642 3.250 -11.334 1.00 72.69 133 ALA A N 1
ATOM 1076 C CA . ALA A 1 133 ? -1.912 1.983 -11.325 1.00 72.69 133 ALA A CA 1
ATOM 1077 C C . ALA A 1 133 ? -2.449 0.947 -12.337 1.00 72.69 133 ALA A C 1
ATOM 1079 O O . ALA A 1 133 ? -1.742 0.019 -12.730 1.00 72.69 133 ALA A O 1
ATOM 1080 N N . SER A 1 134 ? -3.704 1.090 -12.780 1.00 65.94 134 SER A N 1
ATOM 1081 C CA . SER A 1 134 ? -4.308 0.233 -13.805 1.00 65.94 134 SER A CA 1
ATOM 1082 C C . SER A 1 134 ? -4.042 0.715 -15.239 1.00 65.94 134 SER A C 1
ATOM 1084 O O . SER A 1 134 ? -4.182 -0.080 -16.173 1.00 65.94 134 SER A O 1
ATOM 1086 N N . LYS A 1 135 ? -3.690 1.992 -15.442 1.00 60.09 135 LYS A N 1
ATOM 1087 C CA . LYS A 1 135 ? -3.522 2.614 -16.771 1.00 60.09 135 LYS A CA 1
ATOM 1088 C C . LYS A 1 135 ? -2.132 2.421 -17.378 1.00 60.09 135 LYS A C 1
ATOM 1090 O O . LYS A 1 135 ? -2.009 2.426 -18.604 1.00 60.09 135 LYS A O 1
ATOM 1095 N N . ASP A 1 136 ? -1.119 2.105 -16.569 1.00 52.28 136 ASP A N 1
ATOM 1096 C CA . ASP A 1 136 ? 0.240 1.779 -17.046 1.00 52.28 136 ASP A CA 1
ATOM 1097 C C . ASP A 1 136 ? 0.308 0.526 -17.941 1.00 52.28 136 ASP A C 1
ATOM 1099 O O . ASP A 1 136 ? 1.310 0.275 -18.616 1.00 52.28 136 ASP A O 1
ATOM 1103 N N . ALA A 1 137 ? -0.786 -0.238 -18.042 1.00 48.19 137 ALA A N 1
ATOM 1104 C CA . ALA A 1 137 ? -0.923 -1.262 -19.068 1.00 48.19 137 ALA A CA 1
ATOM 1105 C C . ALA A 1 137 ? -0.902 -0.681 -20.505 1.00 48.19 137 ALA A C 1
ATOM 1107 O O . ALA A 1 137 ? -0.470 -1.381 -21.428 1.00 48.19 137 ALA A O 1
ATOM 1108 N N . GLN A 1 138 ? -1.314 0.579 -20.734 1.00 47.50 138 GLN A N 1
ATOM 1109 C CA . GLN A 1 138 ? -1.636 1.062 -22.089 1.00 47.50 138 GLN A CA 1
ATOM 1110 C C . GLN A 1 138 ? -0.995 2.389 -22.554 1.00 47.50 138 GLN A C 1
ATOM 1112 O O . GLN A 1 138 ? -0.799 2.516 -23.758 1.00 47.50 138 GLN A O 1
ATOM 1117 N N . GLU A 1 139 ? -0.577 3.340 -21.709 1.00 45.06 139 GLU A N 1
ATOM 1118 C CA . GLU A 1 139 ? -0.328 4.719 -22.214 1.00 45.06 139 GLU A CA 1
ATOM 1119 C C . GLU A 1 139 ? 1.127 5.176 -22.454 1.00 45.06 139 GLU A C 1
ATOM 1121 O O . GLU A 1 139 ? 1.334 6.234 -23.051 1.00 45.06 139 GLU A O 1
ATOM 1126 N N . VAL A 1 140 ? 2.158 4.398 -22.108 1.00 49.09 140 VAL A N 1
ATOM 1127 C CA . VAL A 1 140 ? 3.556 4.864 -22.306 1.00 49.09 140 VAL A CA 1
ATOM 1128 C C . VAL A 1 140 ? 3.962 4.933 -23.793 1.00 49.09 140 VAL A C 1
ATOM 1130 O O . VAL A 1 140 ? 4.828 5.718 -24.174 1.00 49.09 140 VAL A O 1
ATOM 1133 N N . GLU A 1 141 ? 3.297 4.180 -24.671 1.00 46.22 141 GLU A N 1
ATOM 1134 C CA . GLU A 1 141 ? 3.670 4.090 -26.091 1.00 46.22 141 GLU A CA 1
ATOM 1135 C C . GLU A 1 141 ? 3.214 5.315 -26.911 1.00 46.22 141 GLU A C 1
ATOM 1137 O O . GLU A 1 141 ? 3.928 5.765 -27.807 1.00 46.22 141 GLU A O 1
ATOM 1142 N N . ILE A 1 142 ? 2.081 5.934 -26.557 1.00 50.62 142 ILE A N 1
ATOM 1143 C CA . ILE A 1 142 ? 1.510 7.061 -27.318 1.00 50.62 142 ILE A CA 1
ATOM 1144 C C . ILE A 1 142 ? 2.310 8.354 -27.083 1.00 50.62 142 ILE A C 1
ATOM 1146 O O . ILE A 1 142 ? 2.559 9.115 -28.019 1.00 50.62 142 ILE A O 1
ATOM 1150 N N . THR A 1 143 ? 2.782 8.591 -25.858 1.00 48.59 143 THR A N 1
ATOM 1151 C CA . THR A 1 143 ? 3.524 9.820 -25.522 1.00 48.59 143 THR A CA 1
ATOM 1152 C C . THR A 1 143 ? 4.941 9.821 -26.102 1.00 48.59 143 THR A C 1
ATOM 1154 O O . THR A 1 143 ? 5.440 10.867 -26.519 1.00 48.59 143 THR A O 1
ATOM 1157 N N . ILE A 1 144 ? 5.593 8.656 -26.176 1.00 53.66 144 ILE A N 1
ATOM 1158 C CA . ILE A 1 144 ? 6.947 8.548 -26.737 1.00 53.66 144 ILE A CA 1
ATOM 1159 C C . ILE A 1 144 ? 6.903 8.659 -28.267 1.00 53.66 144 ILE A C 1
ATOM 1161 O O . ILE A 1 144 ? 7.704 9.401 -28.834 1.00 53.66 144 ILE A O 1
ATOM 1165 N N . LEU A 1 145 ? 5.940 8.013 -28.936 1.00 53.16 145 LEU A N 1
ATOM 1166 C CA . LEU A 1 145 ? 5.815 8.086 -30.396 1.00 53.16 145 LEU A CA 1
ATOM 1167 C C . LEU A 1 145 ? 5.480 9.499 -30.882 1.00 53.16 145 LEU A C 1
ATOM 1169 O O . LEU A 1 145 ? 6.139 9.983 -31.799 1.00 53.16 145 LEU A O 1
ATOM 1173 N N . ASN A 1 146 ? 4.553 10.200 -30.220 1.00 52.06 146 ASN A N 1
ATOM 1174 C CA . ASN A 1 146 ? 4.173 11.562 -30.615 1.00 52.06 146 ASN A CA 1
ATOM 1175 C C . ASN A 1 146 ? 5.333 12.566 -30.479 1.00 52.06 146 ASN A C 1
ATOM 1177 O O . ASN A 1 146 ? 5.483 13.465 -31.308 1.00 52.06 146 ASN A O 1
ATOM 1181 N N . ASN A 1 147 ? 6.195 12.387 -29.473 1.00 50.41 147 ASN A N 1
ATOM 1182 C CA . ASN A 1 147 ? 7.376 13.229 -29.277 1.00 50.41 147 ASN A CA 1
ATOM 1183 C C . ASN A 1 147 ? 8.524 12.904 -30.249 1.00 50.41 147 ASN A C 1
ATOM 1185 O O . ASN A 1 147 ? 9.328 13.789 -30.546 1.00 50.41 147 ASN A O 1
ATOM 1189 N N . TYR A 1 148 ? 8.607 11.670 -30.757 1.00 52.06 148 TYR A N 1
ATOM 1190 C CA . TYR A 1 148 ? 9.570 11.296 -31.798 1.00 52.06 148 TYR A CA 1
ATOM 1191 C C . TYR A 1 148 ? 9.125 11.778 -33.185 1.00 52.06 148 TYR A C 1
ATOM 1193 O O . TYR A 1 148 ? 9.914 12.401 -33.891 1.00 52.06 148 TYR A O 1
ATOM 1201 N N . THR A 1 149 ? 7.851 11.605 -33.549 1.00 53.84 149 THR A N 1
ATOM 1202 C CA . THR A 1 149 ? 7.335 12.058 -34.853 1.00 53.84 149 THR A CA 1
ATOM 1203 C C . THR A 1 149 ? 7.335 13.578 -34.999 1.00 53.84 149 THR A C 1
ATOM 1205 O O . THR A 1 149 ? 7.582 14.079 -36.092 1.00 53.84 149 THR A O 1
ATOM 1208 N N . SER A 1 150 ? 7.124 14.320 -33.905 1.00 54.00 150 SER A N 1
ATOM 1209 C CA . SER A 1 150 ? 7.170 15.787 -33.938 1.00 54.00 150 SER A CA 1
ATOM 1210 C C . SER A 1 150 ? 8.590 16.337 -34.111 1.00 54.00 150 SER A C 1
ATOM 1212 O O . SER A 1 150 ? 8.749 17.408 -34.685 1.00 54.00 150 SER A O 1
ATOM 1214 N N . LYS A 1 151 ? 9.626 15.623 -33.645 1.00 53.47 151 LYS A N 1
ATOM 1215 C CA . LYS A 1 151 ? 11.027 16.060 -33.783 1.00 53.47 151 LYS A CA 1
ATOM 1216 C C . LYS A 1 151 ? 11.614 15.775 -35.164 1.00 53.47 151 LYS A C 1
ATOM 1218 O O . LYS A 1 151 ? 12.467 16.530 -35.614 1.00 53.47 151 LYS A O 1
ATOM 1223 N N . ASP A 1 152 ? 11.138 14.745 -35.861 1.00 51.25 152 ASP A N 1
ATOM 1224 C CA . ASP A 1 152 ? 11.606 14.427 -37.218 1.00 51.25 152 ASP A CA 1
ATOM 1225 C C . ASP A 1 152 ? 10.996 15.327 -38.310 1.00 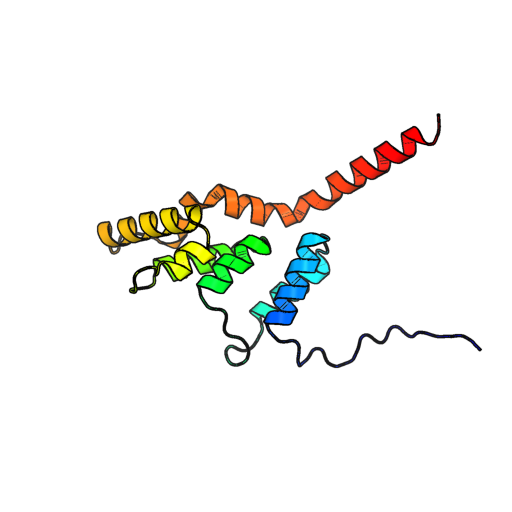51.25 152 ASP A C 1
ATOM 1227 O O . ASP A 1 152 ? 11.552 15.429 -39.407 1.00 51.25 152 ASP A O 1
ATOM 1231 N N . GLN A 1 153 ? 9.889 16.024 -38.025 1.00 53.19 153 GLN A N 1
ATOM 1232 C CA . GLN A 1 153 ? 9.311 17.019 -38.939 1.00 53.19 153 GLN A CA 1
ATOM 1233 C C . GLN A 1 153 ? 10.041 18.370 -38.913 1.00 53.19 153 GLN A C 1
ATOM 1235 O O . GLN A 1 153 ? 10.063 19.048 -39.937 1.00 53.19 153 GLN A O 1
ATOM 1240 N N . ASP A 1 154 ? 10.720 18.709 -37.814 1.00 52.38 154 ASP A N 1
ATOM 1241 C CA . ASP A 1 154 ? 11.531 19.933 -37.707 1.00 52.38 154 ASP A CA 1
ATOM 1242 C C . ASP A 1 154 ? 12.944 19.793 -38.307 1.00 52.38 154 ASP A C 1
ATOM 1244 O O . ASP A 1 154 ? 13.650 20.784 -38.460 1.00 52.38 154 ASP A O 1
ATOM 1248 N N . ILE A 1 155 ? 13.371 18.583 -38.694 1.00 54.16 155 ILE A N 1
ATOM 1249 C CA . ILE A 1 155 ? 14.705 18.336 -39.285 1.00 54.16 155 ILE A CA 1
ATOM 1250 C C . ILE A 1 155 ? 14.655 18.316 -40.832 1.00 54.16 155 ILE A C 1
ATOM 1252 O O . ILE A 1 155 ? 15.685 18.190 -41.494 1.00 54.16 155 ILE A O 1
ATOM 1256 N N . ARG A 1 156 ? 13.470 18.467 -41.448 1.00 47.31 156 ARG A N 1
ATOM 1257 C CA . ARG A 1 156 ? 13.290 18.436 -42.918 1.00 47.31 156 ARG A CA 1
ATOM 1258 C C . ARG A 1 156 ? 12.772 19.729 -43.565 1.00 47.31 156 ARG A C 1
ATOM 1260 O O . ARG A 1 156 ? 12.462 19.679 -44.754 1.00 47.31 156 ARG A O 1
ATOM 1267 N N . ASN A 1 157 ? 12.717 20.852 -42.847 1.00 41.00 157 ASN A N 1
ATOM 1268 C CA . ASN A 1 157 ? 12.399 22.167 -43.424 1.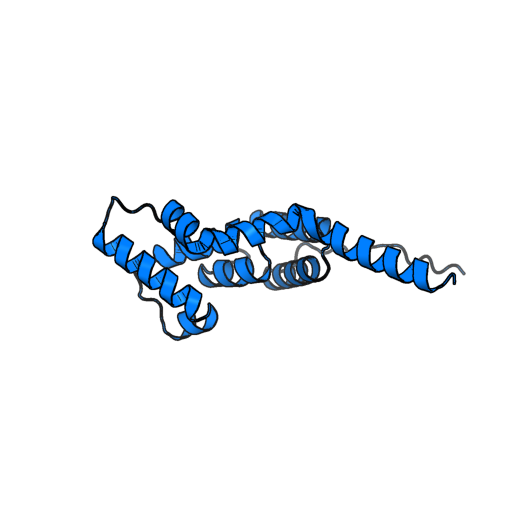00 41.00 157 ASN A CA 1
ATOM 1269 C C . ASN A 1 157 ? 13.596 23.116 -43.378 1.00 41.00 157 ASN A C 1
ATOM 1271 O O . ASN A 1 157 ? 14.250 23.180 -42.315 1.00 41.00 157 ASN A O 1
#

Sequence (157 aa):
MALTYLREIPPHYDSIHLIEWISILRIATMWGFKDIRKLAIERMENMPDGCCYMTSLDYLIHGGECQVREWFKHGCVAIIELEEPIDVGRAESMGLEIAVRLCKLREERLRRGRSFCTKSAVEGEFKTELDIASKDAQEVEITILNNYTSKDQDIRN

Organism: NCBI:txid2828524

Radius of gyration: 20.54 Å; chains: 1; bounding box: 60×41×60 Å

Foldseek 3Di:
DDPPPPPPPDPDPVPQAPVNLLVQLLVCQVVLVPVSNVVSVVCVVPDDPPRHDDDLLNLCLSCLSSLVLVSVLSSLLVLLVDPDDQDPVSCVSNDVVSSVLSVVLSVVCVVVPPVDDSNVSCCVSCVVSSVSSVCSVDPPVPVVVVVVVVVVVVVPD

pLDDT: mean 76.45, std 16.4, range [41.0, 94.0]

Secondary structure (DSSP, 8-state):
----------S--TT--HHHHHHHHHHHHHHT-HHHHHHHHHHHHTS-TTT----HHHHHHHHHHTT-HHHHHHHHHHHHH-SS---HHHHHHH-HHHHHHHHHHHHHHHHHGGG--HHHHHHHHTHHHHHHHHHTTTSHHHHHHHHHHHHHHTT--